Protein AF-A0A1G0FIJ1-F1 (afdb_monomer)

Structure (mmCIF, N/CA/C/O backbone):
data_AF-A0A1G0FIJ1-F1
#
_entry.id   AF-A0A1G0FIJ1-F1
#
loop_
_atom_site.group_PDB
_atom_site.id
_atom_site.type_symbol
_atom_site.label_atom_id
_atom_site.label_alt_id
_atom_site.label_comp_id
_atom_site.label_asym_id
_atom_site.label_entity_id
_atom_site.label_seq_id
_atom_site.pdbx_PDB_ins_code
_atom_site.Cartn_x
_atom_site.Cartn_y
_atom_site.Cartn_z
_atom_site.occupancy
_atom_site.B_iso_or_equiv
_atom_site.auth_seq_id
_atom_site.auth_comp_id
_atom_site.auth_asym_id
_atom_site.auth_atom_id
_atom_site.pdbx_PDB_model_num
ATOM 1 N N . MET A 1 1 ? 0.849 11.455 -8.438 1.00 86.75 1 MET A N 1
ATOM 2 C CA . MET A 1 1 ? 1.636 10.215 -8.280 1.00 86.75 1 MET A CA 1
ATOM 3 C C . MET A 1 1 ? 0.910 9.299 -7.305 1.00 86.75 1 MET A C 1
ATOM 5 O O . MET A 1 1 ? 0.540 9.773 -6.236 1.00 86.75 1 MET A O 1
ATOM 9 N N . ARG A 1 2 ? 0.665 8.035 -7.663 1.00 94.25 2 ARG A N 1
ATOM 10 C CA . ARG A 1 2 ? 0.075 7.022 -6.769 1.00 94.25 2 ARG A CA 1
ATOM 11 C C . ARG A 1 2 ? 1.056 5.870 -6.640 1.00 94.25 2 ARG A C 1
ATOM 13 O O . ARG A 1 2 ? 1.521 5.383 -7.661 1.00 94.25 2 ARG A O 1
ATOM 20 N N . VAL A 1 3 ? 1.364 5.448 -5.420 1.00 95.38 3 VAL A N 1
ATOM 21 C CA . VAL A 1 3 ? 2.258 4.309 -5.180 1.00 95.38 3 VAL A CA 1
ATOM 22 C C . VAL A 1 3 ? 1.514 3.184 -4.483 1.00 95.38 3 VAL A C 1
ATOM 24 O O . VAL A 1 3 ? 0.576 3.435 -3.724 1.00 95.38 3 VAL A O 1
ATOM 27 N N . GLY A 1 4 ? 1.924 1.950 -4.739 1.00 95.88 4 GLY A N 1
ATOM 28 C CA . GLY A 1 4 ? 1.308 0.780 -4.130 1.00 95.88 4 GLY A CA 1
ATOM 29 C C . GLY A 1 4 ? 2.208 -0.441 -4.181 1.00 95.88 4 GLY A C 1
ATOM 30 O O . GLY A 1 4 ? 3.203 -0.460 -4.899 1.00 95.88 4 GLY A O 1
ATOM 31 N N . THR A 1 5 ? 1.834 -1.465 -3.428 1.00 97.69 5 THR A N 1
ATOM 32 C CA . THR A 1 5 ? 2.507 -2.767 -3.422 1.00 97.69 5 THR A CA 1
ATOM 33 C C . THR A 1 5 ? 1.669 -3.745 -4.233 1.00 97.69 5 THR A C 1
ATOM 35 O O . THR A 1 5 ? 0.438 -3.680 -4.211 1.00 97.69 5 THR A O 1
ATOM 38 N N . PHE A 1 6 ? 2.319 -4.637 -4.968 1.00 97.56 6 PHE A N 1
ATOM 39 C CA . PHE A 1 6 ? 1.650 -5.619 -5.812 1.00 97.56 6 PHE A CA 1
ATOM 40 C C . PHE A 1 6 ? 2.369 -6.970 -5.771 1.00 97.56 6 PHE A C 1
ATOM 42 O O . PHE A 1 6 ? 3.522 -7.070 -5.353 1.00 97.56 6 PHE A O 1
ATOM 49 N N . LEU A 1 7 ? 1.668 -8.002 -6.229 1.00 97.56 7 LEU A N 1
ATOM 50 C CA . LEU A 1 7 ? 2.219 -9.305 -6.581 1.00 97.56 7 LEU A CA 1
ATOM 51 C C . LEU A 1 7 ? 2.106 -9.508 -8.087 1.00 97.56 7 LEU A C 1
ATOM 53 O O . LEU A 1 7 ? 1.048 -9.246 -8.660 1.00 97.56 7 LEU A O 1
ATOM 57 N N . HIS A 1 8 ? 3.175 -9.997 -8.704 1.00 96.75 8 HIS A N 1
ATOM 58 C CA . HIS A 1 8 ? 3.187 -10.485 -10.080 1.00 96.75 8 HIS A CA 1
ATOM 59 C C . HIS A 1 8 ? 3.730 -11.917 -10.063 1.00 96.75 8 HIS A C 1
ATOM 61 O O . HIS A 1 8 ? 4.900 -12.137 -9.736 1.00 96.75 8 HIS A O 1
ATOM 67 N N . GLY A 1 9 ? 2.854 -12.894 -10.318 1.00 94.88 9 GLY A N 1
ATOM 68 C CA . GLY A 1 9 ? 3.096 -14.275 -9.892 1.00 94.88 9 GLY A CA 1
ATOM 69 C C . GLY A 1 9 ? 3.288 -14.336 -8.371 1.00 94.88 9 GLY A C 1
ATOM 70 O O . GLY A 1 9 ? 2.513 -13.737 -7.625 1.00 94.88 9 GLY A O 1
ATOM 71 N N . ASP A 1 10 ? 4.364 -14.982 -7.922 1.00 94.31 10 ASP A N 1
ATOM 72 C CA . ASP A 1 10 ? 4.714 -15.094 -6.497 1.00 94.31 10 ASP A CA 1
ATOM 73 C C . ASP A 1 10 ? 5.650 -13.979 -6.001 1.00 94.31 10 ASP A C 1
ATOM 75 O O . ASP A 1 10 ? 5.973 -13.905 -4.814 1.00 94.31 10 ASP A O 1
ATOM 79 N N . ARG A 1 11 ? 6.103 -13.086 -6.893 1.00 95.25 11 ARG A N 1
ATOM 80 C CA . ARG A 1 11 ? 7.024 -12.008 -6.525 1.00 95.25 11 ARG A CA 1
ATOM 81 C C . ARG A 1 11 ? 6.253 -10.783 -6.055 1.00 95.25 11 ARG A C 1
ATOM 83 O O . ARG A 1 11 ? 5.517 -10.168 -6.828 1.00 95.25 11 ARG A O 1
ATOM 90 N N . GLN A 1 12 ? 6.487 -10.388 -4.806 1.00 96.12 12 GLN A N 1
ATOM 91 C CA . GLN A 1 12 ? 6.046 -9.096 -4.290 1.00 96.12 12 GLN A CA 1
ATOM 92 C C . GLN A 1 12 ? 7.006 -7.993 -4.732 1.00 96.12 12 GLN A C 1
ATOM 94 O O . GLN A 1 12 ? 8.222 -8.165 -4.676 1.00 96.12 12 GLN A O 1
ATOM 99 N N . SER A 1 13 ? 6.458 -6.849 -5.126 1.00 97.06 13 SER A N 1
ATOM 100 C CA . SER A 1 13 ? 7.223 -5.616 -5.292 1.00 97.06 13 SER A CA 1
ATOM 101 C C . SER A 1 13 ? 6.337 -4.389 -5.076 1.00 97.06 13 SER A C 1
ATOM 103 O O . SER A 1 13 ? 5.209 -4.495 -4.588 1.00 97.06 13 SER A O 1
ATOM 105 N N . TRP A 1 14 ? 6.843 -3.206 -5.407 1.00 97.25 14 TRP A N 1
ATOM 106 C CA . TRP A 1 14 ? 6.155 -1.937 -5.221 1.00 97.25 14 TRP A CA 1
ATOM 107 C C . TRP A 1 14 ? 6.262 -1.058 -6.462 1.00 97.25 14 TRP A C 1
ATOM 109 O O . TRP A 1 14 ? 7.104 -1.257 -7.332 1.00 97.25 14 TRP A O 1
ATOM 119 N N . SER A 1 15 ? 5.331 -0.123 -6.591 1.00 97.25 15 SER A N 1
ATOM 120 C CA . SER A 1 15 ? 4.983 0.430 -7.892 1.00 97.25 15 SER A CA 1
ATOM 121 C C . SER A 1 15 ? 4.556 1.880 -7.860 1.00 97.25 15 SER A C 1
ATOM 123 O O . SER A 1 15 ? 4.105 2.397 -6.837 1.00 97.25 15 SER A O 1
ATOM 125 N N . LEU A 1 16 ? 4.640 2.484 -9.040 1.00 96.81 16 LEU A N 1
ATOM 126 C CA . LEU A 1 16 ? 3.866 3.639 -9.458 1.00 96.81 16 LEU A CA 1
ATOM 127 C C . LEU A 1 16 ? 2.638 3.140 -10.240 1.00 96.81 16 LEU A C 1
ATOM 129 O O . LEU A 1 16 ? 2.769 2.300 -11.127 1.00 96.81 16 LEU A O 1
ATOM 133 N N . ILE A 1 17 ? 1.452 3.655 -9.911 1.00 94.69 17 ILE A N 1
ATOM 134 C CA . ILE A 1 17 ? 0.174 3.267 -10.526 1.00 94.69 17 ILE A CA 1
ATOM 135 C C . ILE A 1 17 ? -0.381 4.451 -11.323 1.00 94.69 17 ILE A C 1
ATOM 137 O O . ILE A 1 17 ? -0.737 5.481 -10.740 1.00 94.69 17 ILE A O 1
ATOM 141 N N . GLU A 1 18 ? -0.488 4.298 -12.642 1.00 89.00 18 GLU A N 1
ATOM 142 C CA . GLU A 1 18 ? -0.908 5.347 -13.586 1.00 89.00 18 GLU A CA 1
ATOM 143 C C . GLU A 1 18 ? -1.741 4.728 -14.716 1.00 89.00 18 GLU A C 1
ATOM 145 O O . GLU A 1 18 ? -1.349 3.706 -15.261 1.00 89.00 18 GLU A O 1
ATOM 150 N N . ASP A 1 19 ? -2.897 5.310 -15.054 1.00 84.38 19 ASP A N 1
ATOM 151 C CA . ASP A 1 19 ? -3.697 4.966 -16.248 1.00 84.38 19 ASP A CA 1
ATOM 152 C C . ASP A 1 19 ? -3.934 3.461 -16.501 1.00 84.38 19 ASP A C 1
ATOM 154 O O . ASP A 1 19 ? -3.848 2.970 -17.625 1.00 84.38 19 ASP A O 1
ATOM 158 N N . GLY A 1 20 ? -4.221 2.695 -15.442 1.00 83.62 20 GLY A N 1
ATOM 159 C CA . GLY A 1 20 ? -4.439 1.244 -15.552 1.00 83.62 20 GLY A CA 1
ATOM 160 C C . GLY A 1 20 ? -3.161 0.435 -15.810 1.00 83.62 20 GLY A C 1
ATOM 161 O O . GLY A 1 20 ? -3.232 -0.728 -16.205 1.00 83.62 20 GLY A O 1
ATOM 162 N N . ARG A 1 21 ? -1.995 1.032 -15.568 1.00 93.50 21 ARG A N 1
ATOM 163 C CA . ARG A 1 21 ? -0.667 0.425 -15.658 1.00 93.50 21 ARG A CA 1
ATOM 164 C C . ARG A 1 21 ? 0.014 0.431 -14.295 1.00 93.50 21 ARG A C 1
ATOM 166 O O . ARG A 1 21 ? -0.261 1.279 -13.440 1.00 93.50 21 ARG A O 1
ATOM 173 N N . VAL A 1 22 ? 0.914 -0.528 -14.107 1.00 97.31 22 VAL A N 1
ATOM 174 C CA . VAL A 1 22 ? 1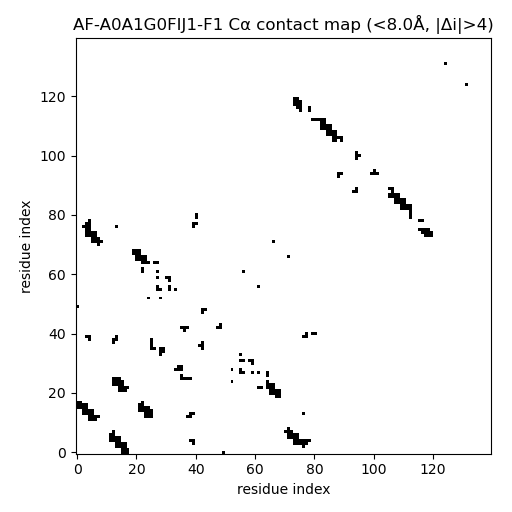.717 -0.676 -12.893 1.00 97.31 22 VAL A CA 1
ATOM 175 C C . VAL A 1 22 ? 3.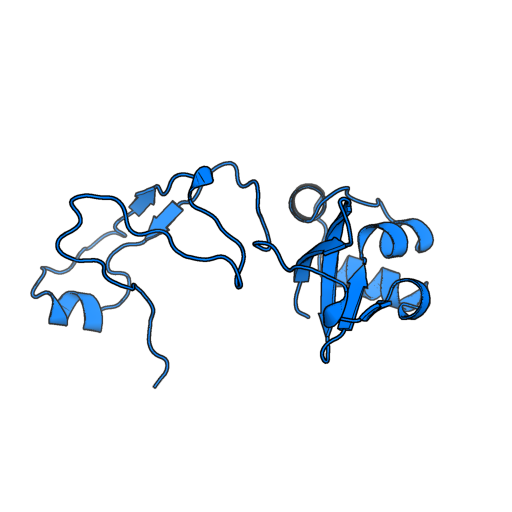182 -0.680 -13.295 1.00 97.31 22 VAL A C 1
ATOM 177 O O . VAL A 1 22 ? 3.638 -1.604 -13.955 1.00 97.31 22 VAL A O 1
ATOM 180 N N . VAL A 1 23 ? 3.918 0.363 -12.924 1.00 97.62 23 VAL A N 1
ATOM 181 C CA . VAL A 1 23 ? 5.360 0.452 -13.172 1.00 97.62 23 VAL A CA 1
ATOM 182 C C . VAL A 1 23 ? 6.081 -0.087 -11.949 1.00 97.62 23 VAL A C 1
ATOM 184 O O . VAL A 1 23 ? 5.936 0.478 -10.863 1.00 97.62 23 VAL A O 1
ATOM 187 N N . ASP A 1 24 ? 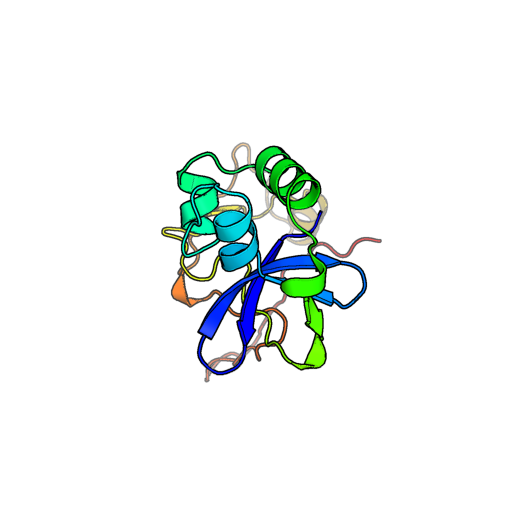6.846 -1.163 -12.112 1.00 97.25 24 ASP A N 1
ATOM 188 C CA . ASP A 1 24 ? 7.638 -1.742 -11.030 1.00 97.25 24 ASP A CA 1
ATOM 189 C C . ASP A 1 24 ? 8.818 -0.822 -10.682 1.00 97.25 24 ASP A C 1
ATOM 191 O O . ASP A 1 24 ? 9.743 -0.628 -11.477 1.00 97.25 24 ASP A O 1
ATOM 195 N N . LEU A 1 25 ? 8.776 -0.230 -9.487 1.00 97.06 25 LEU A N 1
ATOM 196 C CA . LEU A 1 25 ? 9.756 0.764 -9.059 1.00 97.06 25 LEU A CA 1
ATOM 197 C C . LEU A 1 25 ? 11.063 0.136 -8.585 1.00 97.06 25 LEU A C 1
ATOM 199 O O . LEU A 1 25 ? 12.099 0.792 -8.665 1.00 97.06 25 LEU A O 1
ATOM 203 N N . GLN A 1 26 ? 11.056 -1.117 -8.137 1.00 96.06 26 GLN A N 1
ATOM 204 C CA . GLN A 1 26 ? 12.267 -1.767 -7.643 1.00 96.06 26 GLN A CA 1
ATOM 205 C C . GLN A 1 26 ? 13.349 -1.916 -8.740 1.00 96.06 26 GLN A C 1
ATOM 207 O O . GLN A 1 26 ? 14.446 -1.369 -8.569 1.00 96.06 26 GLN A O 1
ATOM 212 N N . PRO A 1 27 ? 13.093 -2.578 -9.889 1.00 96.25 27 PRO A N 1
ATOM 213 C CA . PRO A 1 27 ? 14.071 -2.677 -10.968 1.00 96.25 27 PRO A CA 1
ATOM 214 C C . PRO A 1 27 ? 14.291 -1.334 -11.679 1.00 96.25 27 PRO A C 1
ATOM 216 O O . PRO A 1 27 ? 15.401 -1.075 -12.142 1.00 96.25 27 PRO A O 1
ATOM 219 N N . LEU A 1 28 ? 13.288 -0.449 -11.716 1.00 96.81 28 LEU A N 1
ATOM 220 C CA . LEU A 1 28 ? 13.427 0.881 -12.312 1.00 96.81 28 LEU A CA 1
ATOM 221 C C . LEU A 1 28 ? 14.442 1.743 -11.551 1.00 96.81 28 LEU A C 1
ATOM 223 O O . LEU A 1 28 ? 15.325 2.342 -12.166 1.00 96.81 28 LEU A O 1
ATOM 227 N N . LEU A 1 29 ? 14.349 1.790 -10.218 1.00 96.19 29 LEU A N 1
ATOM 228 C CA . LEU A 1 29 ? 15.304 2.522 -9.379 1.00 96.19 29 LEU A CA 1
ATOM 229 C C . LEU A 1 29 ? 16.710 1.931 -9.500 1.00 96.19 29 LEU A C 1
ATOM 231 O O . LEU A 1 29 ? 17.675 2.684 -9.633 1.00 96.19 29 LEU A O 1
ATOM 235 N N . SER A 1 30 ? 16.817 0.599 -9.537 1.00 95.31 30 SER A N 1
ATOM 236 C CA . SER A 1 30 ? 18.091 -0.092 -9.761 1.00 95.31 30 SER A CA 1
ATOM 237 C C . SER A 1 30 ? 18.730 0.320 -11.093 1.00 95.31 30 SER A C 1
ATOM 239 O O . SER A 1 30 ? 19.883 0.749 -11.122 1.00 95.31 30 SER A O 1
ATOM 241 N N . ALA A 1 31 ? 17.961 0.293 -12.186 1.00 96.69 31 ALA A N 1
ATOM 242 C CA . ALA A 1 31 ? 18.426 0.698 -13.511 1.00 96.69 31 ALA A CA 1
ATOM 243 C C . ALA A 1 31 ? 18.806 2.189 -13.588 1.00 96.69 31 ALA A C 1
ATOM 245 O O . ALA A 1 31 ? 19.656 2.568 -14.391 1.00 96.69 31 ALA A O 1
ATOM 246 N N . ALA A 1 32 ? 18.208 3.037 -12.745 1.00 96.00 32 ALA A N 1
ATOM 247 C CA . ALA A 1 32 ? 18.519 4.465 -12.657 1.00 96.00 32 ALA A CA 1
ATOM 248 C C . ALA A 1 32 ? 19.772 4.780 -11.815 1.00 96.00 32 ALA A C 1
ATOM 250 O O . ALA A 1 32 ? 20.115 5.959 -11.637 1.00 96.00 32 ALA A O 1
ATOM 251 N N . GLY A 1 33 ? 20.438 3.747 -11.279 1.00 93.56 33 GLY A N 1
ATOM 252 C CA . GLY A 1 33 ? 21.586 3.873 -10.382 1.00 93.56 33 GLY A CA 1
ATOM 253 C C . GLY A 1 33 ? 21.214 4.393 -8.993 1.00 93.56 33 GLY A C 1
ATOM 254 O O . GLY A 1 33 ? 22.045 5.005 -8.326 1.00 93.56 33 GLY A O 1
ATOM 255 N N . MET A 1 34 ? 19.959 4.214 -8.574 1.00 89.19 34 MET A N 1
ATOM 256 C CA . MET A 1 34 ? 19.480 4.593 -7.247 1.00 89.19 34 MET A CA 1
ATOM 257 C C . MET A 1 34 ? 19.429 3.380 -6.317 1.00 89.19 34 MET A C 1
ATOM 259 O O . MET A 1 34 ? 19.293 2.251 -6.795 1.00 89.19 34 MET A O 1
ATOM 263 N N . PRO A 1 35 ? 19.485 3.587 -4.988 1.00 84.62 35 PRO A N 1
ATOM 264 C CA . PRO A 1 35 ? 19.213 2.524 -4.031 1.00 84.62 35 PRO A CA 1
ATOM 265 C C . PRO A 1 35 ? 17.842 1.895 -4.303 1.00 84.62 35 PRO A C 1
ATOM 267 O O . PRO A 1 35 ? 16.796 2.525 -4.134 1.00 84.62 35 PRO A O 1
ATOM 270 N N . ALA A 1 36 ? 17.857 0.646 -4.760 1.00 80.81 36 ALA A N 1
ATOM 271 C CA . ALA A 1 36 ? 16.655 -0.122 -5.032 1.00 80.81 36 ALA A CA 1
ATOM 272 C C . ALA A 1 36 ? 16.161 -0.738 -3.725 1.00 80.81 36 ALA A C 1
ATOM 274 O O . ALA A 1 36 ? 16.537 -1.853 -3.366 1.00 80.81 36 ALA A O 1
ATOM 275 N N . ALA A 1 37 ? 15.351 0.016 -2.984 1.00 88.12 37 ALA A N 1
ATOM 276 C CA . ALA A 1 37 ? 14.697 -0.518 -1.801 1.00 88.12 37 ALA A CA 1
ATOM 277 C C . ALA A 1 37 ? 13.830 -1.733 -2.167 1.00 88.12 37 ALA A C 1
ATOM 279 O O . ALA A 1 37 ? 13.083 -1.702 -3.151 1.00 88.12 37 ALA A O 1
ATOM 280 N N . GLU A 1 38 ? 13.930 -2.789 -1.357 1.00 90.81 38 GLU A N 1
ATOM 281 C CA . GLU A 1 38 ? 13.212 -4.051 -1.569 1.00 90.81 38 GLU A CA 1
ATOM 282 C C . GLU A 1 38 ? 11.690 -3.870 -1.536 1.00 90.81 38 GLU A C 1
ATOM 284 O O . GLU A 1 38 ? 10.968 -4.523 -2.288 1.00 90.81 38 GLU A O 1
ATOM 289 N N . ASP A 1 39 ? 11.201 -2.951 -0.701 1.00 94.69 39 ASP A N 1
ATOM 290 C CA . ASP A 1 39 ? 9.790 -2.611 -0.574 1.00 94.69 39 ASP A CA 1
ATOM 291 C C . ASP A 1 39 ? 9.569 -1.103 -0.340 1.00 94.69 39 ASP A C 1
ATOM 293 O O . ASP A 1 39 ? 10.499 -0.320 -0.100 1.00 94.69 39 ASP A O 1
ATOM 297 N N . LEU A 1 40 ? 8.301 -0.678 -0.402 1.00 95.44 40 LEU A N 1
ATOM 298 C CA . LEU A 1 40 ? 7.918 0.719 -0.180 1.00 95.44 40 LEU A CA 1
ATOM 299 C C . LEU A 1 40 ? 8.309 1.208 1.225 1.00 95.44 40 LEU A C 1
ATOM 301 O O . LEU A 1 40 ? 8.677 2.369 1.402 1.00 95.44 40 LEU A O 1
ATOM 305 N N . ARG A 1 41 ? 8.243 0.338 2.239 1.00 95.25 41 ARG A N 1
ATOM 306 C CA . ARG A 1 41 ? 8.615 0.696 3.612 1.00 95.25 41 ARG A CA 1
ATOM 307 C C . ARG A 1 41 ? 10.105 1.021 3.706 1.00 95.25 41 ARG A C 1
ATOM 309 O O . ARG A 1 41 ? 10.464 2.031 4.315 1.00 95.25 41 ARG A O 1
ATOM 316 N N . GLY A 1 42 ? 10.957 0.188 3.119 1.00 95.00 42 GLY A N 1
ATOM 317 C CA . GLY A 1 42 ? 12.396 0.386 3.026 1.00 95.00 42 GLY A CA 1
ATOM 318 C C . GLY A 1 42 ? 12.721 1.686 2.305 1.00 95.00 42 GLY A C 1
ATOM 319 O O . GLY A 1 42 ? 13.480 2.493 2.838 1.00 95.00 42 GLY A O 1
ATOM 320 N N . PHE A 1 43 ? 12.056 1.950 1.175 1.00 95.25 43 PHE A N 1
ATOM 321 C CA . PHE A 1 43 ? 12.226 3.194 0.424 1.00 95.25 43 PHE A CA 1
ATOM 322 C C . PHE A 1 43 ? 11.948 4.423 1.294 1.00 95.25 43 PHE A C 1
ATOM 324 O O . PHE A 1 43 ? 12.790 5.310 1.407 1.00 95.25 43 PHE A O 1
ATOM 331 N N . LEU A 1 44 ? 10.794 4.453 1.967 1.00 94.19 44 LEU A N 1
ATOM 332 C CA . LEU A 1 44 ? 10.410 5.568 2.837 1.00 94.19 44 LEU A CA 1
ATOM 333 C C . LEU A 1 44 ? 11.355 5.719 4.040 1.00 94.19 44 LEU A C 1
ATOM 335 O O . LEU A 1 44 ? 11.720 6.835 4.401 1.00 94.19 44 LEU A O 1
ATOM 339 N N . THR A 1 45 ? 11.784 4.607 4.643 1.00 94.38 45 THR A N 1
ATOM 340 C CA . THR A 1 45 ? 12.684 4.615 5.812 1.00 94.38 45 THR A CA 1
ATOM 341 C C . THR A 1 45 ? 14.073 5.152 5.457 1.00 94.38 45 THR A C 1
ATOM 343 O O . THR A 1 45 ? 14.721 5.781 6.288 1.00 94.38 45 THR A O 1
ATOM 346 N N . GLN A 1 46 ? 14.515 4.954 4.215 1.00 94.19 46 GLN A N 1
ATOM 347 C CA . GLN A 1 46 ? 15.779 5.474 3.688 1.00 94.19 46 GLN A CA 1
ATOM 348 C C . GLN A 1 46 ? 15.686 6.940 3.219 1.00 94.19 46 GLN A C 1
ATOM 350 O O . GLN A 1 46 ? 16.644 7.463 2.657 1.00 94.19 46 GLN A O 1
ATOM 355 N N . GLY A 1 47 ? 14.552 7.619 3.431 1.00 93.88 47 GLY A N 1
ATOM 356 C CA . GLY A 1 47 ? 14.344 9.000 2.977 1.00 93.88 47 GLY A CA 1
ATOM 357 C C . GLY A 1 47 ? 13.928 9.115 1.507 1.00 93.88 47 GLY A C 1
ATOM 358 O O . GLY A 1 47 ? 13.974 10.204 0.927 1.00 93.88 47 GLY A O 1
ATOM 359 N N . GLY A 1 48 ? 13.508 8.005 0.897 1.00 93.81 48 GLY A N 1
ATOM 360 C CA . GLY A 1 48 ? 12.925 7.978 -0.434 1.00 93.81 48 GLY A CA 1
ATOM 361 C C . GLY A 1 48 ? 11.730 8.925 -0.544 1.00 93.81 48 GLY A C 1
ATOM 362 O O . GLY A 1 48 ? 10.938 9.098 0.383 1.00 93.81 48 GLY A O 1
ATOM 363 N N . SER A 1 49 ? 11.602 9.574 -1.699 1.00 94.19 49 SER A N 1
ATOM 364 C CA . SER A 1 49 ? 10.590 10.603 -1.931 1.00 94.19 49 SER A CA 1
ATOM 365 C C . SER A 1 49 ? 10.089 10.574 -3.371 1.00 94.19 49 SER A C 1
ATOM 367 O O . SER A 1 49 ? 10.687 9.947 -4.247 1.00 94.19 49 SER A O 1
ATOM 369 N N . ALA A 1 50 ? 9.010 11.310 -3.639 1.00 94.50 50 ALA A N 1
ATOM 370 C CA . ALA A 1 50 ? 8.514 11.503 -4.999 1.00 94.50 50 ALA A CA 1
ATOM 371 C C . ALA A 1 50 ? 9.572 12.107 -5.940 1.00 94.50 50 ALA A C 1
ATOM 373 O O . ALA A 1 50 ? 9.584 11.781 -7.122 1.00 94.50 50 ALA A O 1
ATOM 374 N N . GLY A 1 51 ? 10.478 12.944 -5.414 1.00 95.81 51 GLY A N 1
ATOM 375 C CA . GLY A 1 51 ? 11.587 13.515 -6.182 1.00 95.81 51 GLY A CA 1
ATOM 376 C C . GLY A 1 51 ? 12.542 12.442 -6.701 1.00 95.81 51 GLY A C 1
ATOM 377 O O . GLY A 1 51 ? 12.846 12.432 -7.887 1.00 95.81 51 GLY A O 1
ATOM 378 N N . HIS A 1 52 ? 12.910 11.477 -5.853 1.00 95.19 52 HIS A N 1
ATOM 379 C CA . HIS A 1 52 ? 13.753 10.347 -6.255 1.00 95.19 52 HIS A CA 1
ATOM 380 C C . HIS A 1 52 ? 13.092 9.496 -7.351 1.00 95.19 52 HIS A C 1
ATOM 382 O O . HIS A 1 52 ? 13.737 9.136 -8.332 1.00 95.19 52 HIS A O 1
ATOM 388 N N . ILE A 1 53 ? 11.787 9.225 -7.231 1.00 95.62 53 ILE A N 1
ATOM 389 C CA . ILE A 1 53 ? 11.036 8.499 -8.269 1.00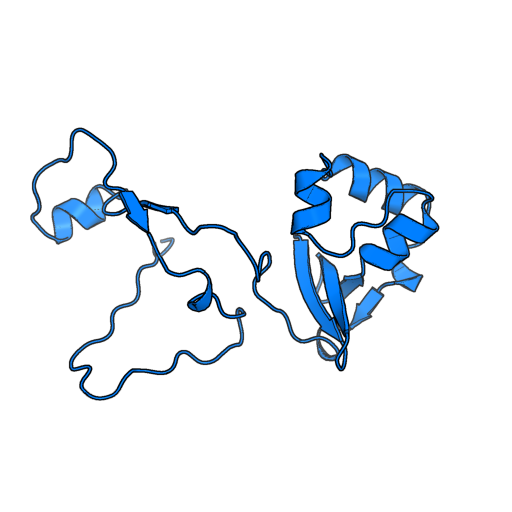 95.62 53 ILE A CA 1
ATOM 390 C C . ILE A 1 53 ? 11.030 9.301 -9.579 1.00 95.62 53 ILE A C 1
ATOM 392 O O . ILE A 1 53 ? 11.322 8.755 -10.640 1.00 95.62 53 ILE A O 1
ATOM 396 N N . ALA A 1 54 ? 10.752 10.606 -9.518 1.00 96.12 54 ALA A N 1
ATOM 397 C CA . ALA A 1 54 ? 10.758 11.477 -10.692 1.00 96.12 54 ALA A CA 1
ATOM 398 C C . ALA A 1 54 ? 12.142 11.552 -11.363 1.00 96.12 54 ALA A C 1
ATOM 400 O O . ALA A 1 54 ? 12.236 11.519 -12.588 1.00 96.12 54 ALA A O 1
ATOM 401 N N . ASP A 1 55 ? 13.219 11.611 -10.578 1.00 96.56 55 ASP A N 1
ATOM 402 C CA . ASP A 1 55 ? 14.596 11.566 -11.071 1.00 96.56 55 ASP A CA 1
ATOM 403 C C . ASP A 1 55 ? 14.905 10.256 -11.799 1.00 96.56 55 ASP A C 1
ATOM 405 O O . ASP A 1 55 ? 15.524 10.276 -12.863 1.00 96.56 55 ASP A O 1
ATOM 409 N N . ALA A 1 56 ? 14.444 9.121 -11.272 1.00 96.31 56 ALA A N 1
ATOM 410 C CA . ALA A 1 56 ? 14.648 7.822 -11.900 1.00 96.31 56 ALA A CA 1
ATOM 411 C C . ALA A 1 56 ? 13.906 7.718 -13.239 1.00 96.31 56 ALA A C 1
ATOM 413 O O . ALA A 1 56 ? 14.491 7.310 -14.243 1.00 96.31 56 ALA A O 1
ATOM 414 N N . LEU A 1 57 ? 12.658 8.194 -13.279 1.00 95.75 57 LEU A N 1
ATOM 415 C CA . LEU A 1 57 ? 11.834 8.251 -14.491 1.00 95.75 57 LEU A CA 1
ATOM 416 C C . LEU A 1 57 ? 12.408 9.173 -15.578 1.00 95.75 57 LEU A C 1
ATOM 418 O O . LEU A 1 57 ? 12.060 9.021 -16.745 1.00 95.75 57 LEU A O 1
ATOM 422 N N . ARG A 1 58 ? 13.273 10.134 -15.220 1.00 97.19 58 ARG A N 1
ATOM 423 C CA . ARG A 1 58 ? 14.013 10.961 -16.190 1.00 97.19 58 ARG A CA 1
ATOM 424 C C . ARG A 1 58 ? 15.230 10.253 -16.783 1.00 97.19 58 ARG A C 1
ATOM 426 O O . ARG A 1 58 ? 15.669 10.626 -17.865 1.00 97.19 58 ARG A O 1
ATOM 433 N N . ARG A 1 59 ? 15.803 9.280 -16.069 1.00 97.19 59 ARG A N 1
ATOM 434 C CA . ARG A 1 59 ? 17.031 8.569 -16.466 1.00 97.19 59 ARG A CA 1
ATOM 435 C C . ARG A 1 59 ? 16.749 7.292 -17.241 1.00 97.19 59 ARG A C 1
ATOM 437 O O . ARG A 1 59 ? 17.564 6.893 -18.067 1.00 97.19 59 ARG A O 1
ATOM 444 N N . VAL A 1 60 ? 15.630 6.640 -16.943 1.00 97.06 60 VAL A N 1
ATOM 445 C CA . VAL A 1 60 ? 15.303 5.322 -17.477 1.00 97.06 60 VAL A CA 1
ATOM 446 C C . VAL A 1 60 ? 13.899 5.322 -18.052 1.00 97.06 60 VAL A C 1
ATOM 448 O O . VAL A 1 60 ? 12.962 5.843 -17.450 1.00 97.06 60 VAL A O 1
ATOM 451 N N . ASP A 1 61 ? 13.763 4.704 -19.220 1.00 96.56 61 ASP A N 1
ATOM 452 C CA . ASP A 1 61 ? 12.471 4.468 -19.848 1.00 96.56 61 ASP A CA 1
ATOM 453 C C . ASP A 1 61 ? 11.624 3.511 -18.997 1.00 96.56 61 ASP A C 1
ATOM 455 O O . ASP A 1 61 ? 11.971 2.339 -18.811 1.00 96.56 61 ASP A O 1
ATOM 459 N N . ARG A 1 62 ? 10.506 4.033 -18.482 1.00 95.44 62 ARG A N 1
ATOM 460 C CA . ARG A 1 62 ? 9.594 3.303 -17.599 1.00 95.44 62 ARG A CA 1
ATOM 461 C C . ARG A 1 62 ? 8.901 2.140 -18.297 1.00 95.44 62 ARG A C 1
ATOM 463 O O . ARG A 1 62 ? 8.573 1.174 -17.618 1.00 95.44 62 ARG A O 1
ATOM 470 N N . GLU A 1 63 ? 8.706 2.203 -19.618 1.00 96.25 63 GLU A N 1
ATOM 471 C CA . GLU A 1 63 ? 7.941 1.184 -20.352 1.00 96.25 63 GLU A CA 1
ATOM 472 C C . GLU A 1 63 ? 8.591 -0.202 -20.250 1.00 96.25 63 GLU A C 1
ATOM 474 O O . GLU A 1 63 ? 7.900 -1.215 -20.282 1.00 96.25 63 GLU A O 1
ATOM 479 N N . ARG A 1 64 ? 9.906 -0.256 -20.003 1.00 96.44 64 ARG A N 1
ATOM 480 C CA . ARG A 1 64 ? 10.662 -1.494 -19.744 1.00 96.44 64 ARG A CA 1
ATOM 481 C C . ARG A 1 64 ? 10.258 -2.210 -18.452 1.00 96.44 64 ARG A C 1
ATOM 483 O O . ARG A 1 64 ? 10.545 -3.394 -18.305 1.00 96.44 64 ARG A O 1
ATOM 490 N N . PHE A 1 65 ? 9.640 -1.491 -17.518 1.00 96.75 65 PHE A N 1
ATOM 491 C CA . PHE A 1 65 ? 9.221 -1.983 -16.202 1.00 96.75 65 PHE A CA 1
ATOM 492 C C . PHE A 1 65 ? 7.710 -1.854 -15.991 1.00 96.75 65 PHE A C 1
ATOM 494 O O . PHE A 1 65 ? 7.220 -2.024 -14.874 1.00 96.75 65 PHE A O 1
ATOM 501 N N . THR A 1 66 ? 6.968 -1.533 -17.051 1.00 97.44 66 THR A N 1
ATOM 502 C CA . THR A 1 66 ? 5.514 -1.423 -17.021 1.00 97.44 66 THR A CA 1
ATOM 503 C C . THR A 1 66 ? 4.882 -2.803 -17.168 1.00 97.44 66 THR A C 1
ATOM 505 O O . THR A 1 66 ? 5.174 -3.545 -18.101 1.00 97.44 66 THR A O 1
ATOM 508 N N . LEU A 1 67 ? 3.962 -3.115 -16.262 1.00 96.81 67 LEU A N 1
ATOM 509 C CA . LEU A 1 67 ? 3.127 -4.306 -16.274 1.00 96.81 67 LEU A CA 1
ATOM 510 C C . LEU A 1 67 ? 1.660 -3.913 -16.519 1.00 96.81 67 LEU A C 1
ATOM 512 O O . LEU A 1 67 ? 1.196 -2.889 -15.989 1.00 96.81 67 LEU A O 1
ATOM 516 N N . PRO A 1 68 ? 0.894 -4.716 -17.281 1.00 95.56 68 PRO A N 1
ATOM 517 C CA . PRO A 1 68 ? -0.555 -4.576 -17.345 1.00 95.56 68 PRO A CA 1
ATOM 518 C C . PRO A 1 68 ? -1.182 -4.742 -15.955 1.00 95.56 68 PRO A C 1
ATOM 520 O O . PRO A 1 68 ? -0.830 -5.651 -15.206 1.00 95.56 68 PRO A O 1
ATOM 523 N N . ARG A 1 69 ? -2.169 -3.906 -15.600 1.00 94.25 69 ARG A N 1
ATOM 524 C CA . ARG A 1 69 ? -2.873 -4.024 -14.306 1.00 94.25 69 ARG A CA 1
ATOM 525 C C . ARG A 1 69 ? -3.554 -5.382 -14.109 1.00 94.25 69 ARG A C 1
ATOM 527 O O . ARG A 1 69 ? -3.726 -5.793 -12.962 1.00 94.25 69 ARG A O 1
ATOM 534 N N . ALA A 1 70 ? -3.955 -6.040 -15.195 1.00 94.62 70 ALA A N 1
ATOM 535 C CA . ALA A 1 70 ? -4.586 -7.358 -15.167 1.00 94.62 70 ALA A CA 1
ATOM 536 C C . ALA A 1 70 ? -3.625 -8.474 -14.723 1.00 94.62 70 ALA A C 1
ATOM 538 O O . ALA A 1 70 ? -4.076 -9.462 -14.151 1.00 94.62 70 ALA A O 1
ATOM 539 N N . ASP A 1 71 ? -2.318 -8.284 -14.913 1.00 96.12 71 ASP A N 1
ATOM 540 C CA . ASP A 1 71 ? -1.301 -9.303 -14.628 1.00 96.12 71 ASP A CA 1
ATOM 541 C C . ASP A 1 71 ? -0.806 -9.242 -13.176 1.00 96.12 71 ASP A C 1
ATOM 543 O O . ASP A 1 71 ? 0.002 -10.064 -12.741 1.00 96.12 71 ASP A O 1
ATOM 547 N N . VAL A 1 72 ? -1.281 -8.261 -12.404 1.00 96.81 72 VAL A N 1
ATOM 548 C CA . VAL A 1 72 ? -0.838 -8.035 -11.030 1.00 96.81 72 VAL A CA 1
ATOM 549 C C . VAL A 1 72 ? -2.000 -8.033 -10.048 1.00 96.81 72 VAL A C 1
ATOM 551 O O . VAL A 1 72 ? -3.082 -7.502 -10.310 1.00 96.81 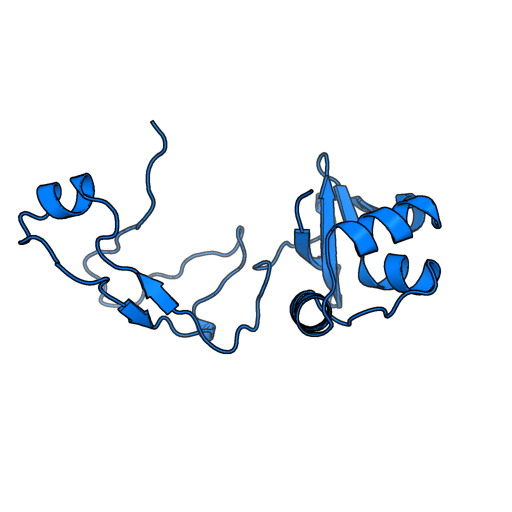72 VAL A O 1
ATOM 554 N N . ARG A 1 73 ? -1.749 -8.562 -8.851 1.00 96.88 73 ARG A N 1
ATOM 555 C CA . ARG A 1 73 ? -2.654 -8.439 -7.706 1.00 96.88 73 ARG A CA 1
ATOM 556 C C . ARG A 1 73 ? -2.178 -7.306 -6.811 1.00 96.88 73 ARG A C 1
ATOM 558 O O . ARG A 1 73 ? -1.081 -7.382 -6.262 1.00 96.88 73 ARG A O 1
ATOM 565 N N . LEU A 1 74 ? -2.998 -6.274 -6.627 1.00 96.81 74 LEU A N 1
ATOM 566 C CA . LEU A 1 74 ? -2.669 -5.203 -5.688 1.00 96.81 74 LEU A CA 1
ATOM 567 C C . LEU A 1 74 ? -2.770 -5.702 -4.245 1.00 96.81 74 LEU A C 1
ATOM 569 O O . LEU A 1 74 ? -3.717 -6.390 -3.863 1.00 96.81 74 LEU A O 1
ATOM 573 N N . LEU A 1 75 ? -1.787 -5.317 -3.442 1.00 97.25 75 LEU A N 1
ATOM 574 C CA . LEU A 1 75 ? -1.775 -5.497 -1.999 1.00 97.25 75 LEU A CA 1
ATOM 575 C C . LEU A 1 75 ? -2.077 -4.163 -1.311 1.00 97.25 75 LEU A C 1
ATOM 577 O O . LEU A 1 75 ? -2.209 -3.116 -1.951 1.00 97.25 75 LEU A O 1
ATOM 581 N N . ALA A 1 76 ? -2.157 -4.184 0.017 1.00 96.94 76 ALA A N 1
ATOM 582 C CA . ALA A 1 76 ? -2.087 -2.946 0.778 1.00 96.94 76 ALA A CA 1
ATOM 583 C C . ALA A 1 76 ? -0.764 -2.223 0.453 1.00 96.94 76 ALA A C 1
ATOM 585 O O . ALA A 1 76 ? 0.271 -2.889 0.383 1.00 96.94 76 ALA A O 1
ATOM 586 N N . PRO A 1 77 ? -0.746 -0.885 0.284 1.00 95.94 77 PRO A N 1
ATOM 587 C CA . PRO A 1 77 ? 0.481 -0.159 -0.048 1.00 95.94 77 PRO A CA 1
ATOM 588 C C . PRO A 1 77 ? 1.628 -0.431 0.930 1.00 95.94 77 PRO A C 1
ATOM 590 O O . PRO A 1 77 ? 2.768 -0.586 0.509 1.00 95.94 77 PRO A O 1
ATOM 593 N N . LEU A 1 78 ? 1.316 -0.556 2.220 1.00 96.38 78 LEU A N 1
ATOM 594 C CA . LEU A 1 78 ? 2.242 -0.987 3.264 1.00 96.38 78 LEU A CA 1
ATOM 595 C C . LEU A 1 78 ? 1.673 -2.253 3.925 1.00 96.38 78 LEU A C 1
ATOM 597 O O . LEU A 1 78 ? 0.860 -2.126 4.842 1.00 96.38 78 LEU A O 1
ATOM 601 N N . PRO A 1 79 ? 2.046 -3.463 3.469 1.00 95.56 79 PRO A N 1
ATOM 602 C CA . PRO A 1 79 ? 1.488 -4.713 3.994 1.00 95.56 79 PRO A CA 1
ATOM 603 C C . PRO A 1 79 ? 2.064 -5.110 5.366 1.00 95.56 79 PRO A C 1
ATOM 605 O O . PRO A 1 79 ? 1.489 -5.938 6.062 1.00 95.56 79 PRO A O 1
ATOM 608 N N . ASN A 1 80 ? 3.198 -4.529 5.766 1.00 93.00 80 ASN A N 1
ATOM 609 C CA . ASN A 1 80 ? 3.995 -4.922 6.932 1.00 93.00 80 ASN A CA 1
ATOM 610 C C . ASN A 1 80 ? 4.347 -3.736 7.871 1.00 93.00 80 ASN A C 1
ATOM 612 O O . ASN A 1 80 ? 5.525 -3.558 8.222 1.00 93.00 80 ASN A O 1
ATOM 616 N N . PRO A 1 81 ? 3.384 -2.888 8.291 1.00 95.69 81 PRO A N 1
ATOM 617 C CA . PRO A 1 81 ? 3.683 -1.806 9.223 1.00 95.69 81 PRO A CA 1
ATOM 618 C C . PRO A 1 81 ? 3.997 -2.357 10.619 1.00 95.69 81 PRO A C 1
ATOM 620 O O . PRO A 1 81 ? 3.440 -3.363 11.050 1.00 95.69 81 PRO A O 1
ATOM 623 N N . SER A 1 82 ? 4.847 -1.656 11.373 1.00 94.75 82 SER A N 1
ATOM 624 C CA . SER A 1 82 ? 5.136 -2.027 12.767 1.00 94.75 82 SER A CA 1
ATOM 625 C C . SER A 1 82 ? 3.970 -1.742 13.717 1.00 94.75 82 SER A C 1
ATOM 627 O O . SER A 1 82 ? 3.834 -2.399 14.745 1.00 94.75 82 SER A O 1
ATOM 629 N N . LYS A 1 83 ? 3.131 -0.752 13.389 1.00 95.75 83 LYS A N 1
ATOM 630 C CA . LYS A 1 83 ? 1.951 -0.350 14.162 1.00 95.75 83 LYS A CA 1
ATOM 631 C C . LYS A 1 83 ? 0.920 0.334 13.270 1.00 95.75 83 LYS A C 1
ATOM 633 O O . LYS A 1 83 ? 1.289 1.024 12.322 1.00 95.75 83 LYS A O 1
ATOM 638 N N . ILE A 1 84 ? -0.355 0.202 13.630 1.00 97.81 84 ILE A N 1
ATOM 639 C CA . ILE A 1 84 ? -1.456 0.982 13.058 1.00 97.81 84 ILE A CA 1
ATOM 640 C C . ILE A 1 84 ? -2.072 1.796 14.191 1.00 97.81 84 ILE A C 1
ATOM 642 O O . ILE A 1 84 ? -2.693 1.233 15.092 1.00 97.81 84 ILE A O 1
ATOM 646 N N . VAL A 1 85 ? -1.881 3.113 14.148 1.00 97.31 85 VAL A N 1
ATOM 647 C CA . VAL A 1 85 ? -2.476 4.049 15.109 1.00 97.31 85 VAL A CA 1
ATOM 648 C C . VAL A 1 85 ? -3.704 4.667 14.458 1.00 97.31 85 VAL A C 1
ATOM 650 O O . VAL A 1 85 ? -3.602 5.306 13.413 1.00 97.31 85 VAL A O 1
ATOM 653 N N . CYS A 1 86 ? -4.866 4.448 15.058 1.00 96.81 86 CYS A N 1
ATOM 654 C CA . CYS A 1 86 ? -6.147 4.929 14.568 1.00 96.81 86 CYS A CA 1
ATOM 655 C C . CYS A 1 86 ? -6.673 6.053 15.454 1.00 96.81 86 CYS A C 1
ATOM 657 O O . CYS A 1 86 ? -6.408 6.083 16.655 1.00 96.81 86 CYS A O 1
ATOM 659 N N . MET A 1 87 ? -7.450 6.949 14.850 1.00 94.25 87 MET A N 1
ATOM 660 C CA . MET A 1 87 ? -8.132 8.031 15.547 1.00 94.25 87 MET A CA 1
ATOM 661 C C . MET A 1 87 ? -9.641 7.804 15.484 1.00 94.25 87 MET A C 1
ATOM 663 O O . MET A 1 87 ? -10.218 7.720 14.399 1.00 94.25 87 MET A O 1
ATOM 667 N N . GLY A 1 88 ? -10.263 7.666 16.650 1.00 91.19 88 GLY A N 1
ATOM 668 C CA . GLY A 1 88 ? -11.711 7.585 16.798 1.00 91.19 88 GLY A CA 1
ATOM 669 C C . GLY A 1 88 ? -12.328 8.978 16.820 1.00 91.19 88 GLY A C 1
ATOM 670 O O . GLY A 1 88 ? -11.690 9.931 17.260 1.00 91.19 88 GLY A O 1
ATOM 671 N N . LEU A 1 89 ? -13.574 9.085 16.350 1.00 89.12 89 LEU A N 1
ATOM 672 C CA . LEU A 1 89 ? -14.415 10.278 16.527 1.00 89.12 89 LEU A CA 1
ATOM 673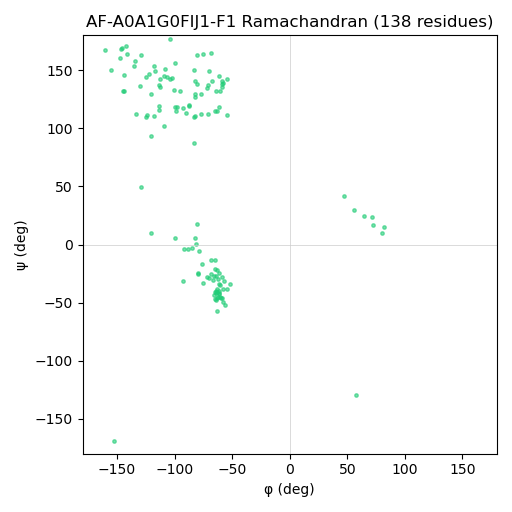 C C . LEU A 1 89 ? -13.794 11.593 16.010 1.00 89.12 89 LEU A C 1
ATOM 675 O O . LEU A 1 89 ? -14.128 12.667 16.492 1.00 89.12 89 LEU A O 1
ATOM 679 N N . ASN A 1 90 ? -12.937 11.526 14.984 1.00 91.12 90 ASN A N 1
ATOM 680 C CA . ASN A 1 90 ? -12.287 12.700 14.378 1.00 91.12 90 ASN A CA 1
ATOM 681 C C . ASN A 1 90 ? -13.180 13.462 13.372 1.00 91.12 90 ASN A C 1
ATOM 683 O O . ASN A 1 90 ? -12.698 14.190 12.508 1.00 91.12 90 ASN A O 1
ATOM 687 N N . PHE A 1 91 ? -14.487 13.228 13.438 1.00 89.38 91 PHE A N 1
ATOM 688 C CA . PHE A 1 91 ? -15.503 13.837 12.591 1.00 89.38 91 PHE A CA 1
ATOM 689 C C . PHE A 1 91 ? -16.637 14.285 13.501 1.00 89.38 91 PHE A C 1
ATOM 691 O O . PHE A 1 91 ? -17.297 13.462 14.136 1.00 89.38 91 PHE A O 1
ATOM 698 N N . GLU A 1 92 ? -16.800 15.600 13.610 1.00 88.06 92 GLU A N 1
ATOM 699 C CA . GLU A 1 92 ? -17.711 16.224 14.568 1.00 88.06 92 GLU A CA 1
ATOM 700 C C . GLU A 1 92 ? -19.173 15.838 14.306 1.00 88.06 92 GLU A C 1
ATOM 702 O O . GLU A 1 92 ? -19.915 15.532 15.234 1.00 88.06 92 GLU A O 1
ATOM 707 N N . ASP A 1 93 ? -19.560 15.748 13.036 1.00 89.56 93 ASP A N 1
ATOM 708 C CA . ASP A 1 93 ? -20.857 15.234 12.599 1.00 89.56 93 ASP A CA 1
ATOM 709 C C . ASP A 1 93 ? -21.074 13.779 13.038 1.00 89.56 93 ASP A C 1
ATOM 711 O O . ASP A 1 93 ? -22.125 13.447 13.584 1.00 89.56 93 ASP A O 1
ATOM 715 N N . TYR A 1 94 ? -20.071 12.913 12.878 1.00 87.38 94 TYR A N 1
ATOM 716 C CA . TYR A 1 94 ? -20.161 11.521 13.326 1.00 87.38 94 TYR A CA 1
ATOM 717 C C . TYR A 1 94 ? -20.272 11.407 14.854 1.00 87.38 94 TYR A C 1
ATOM 719 O O . TYR A 1 94 ? -21.077 10.626 15.359 1.00 87.38 94 TYR A O 1
ATOM 727 N N . ARG A 1 95 ? -19.521 12.224 15.603 1.00 90.06 95 ARG A N 1
ATOM 728 C CA . ARG A 1 95 ? -19.625 12.314 17.069 1.00 90.06 95 ARG A CA 1
ATOM 729 C C . ARG A 1 95 ? -21.032 12.732 17.507 1.00 90.06 95 ARG A C 1
ATOM 731 O O . ARG A 1 95 ? -21.594 12.105 18.405 1.00 90.06 95 ARG A O 1
ATOM 738 N N . GLN A 1 96 ? -21.597 13.758 16.864 1.00 89.25 96 GLN A N 1
ATOM 739 C CA . GLN A 1 96 ? -22.949 14.255 17.133 1.00 89.25 96 GLN A CA 1
ATOM 740 C C . GLN A 1 96 ? -24.026 13.214 16.802 1.00 89.25 96 GLN A C 1
ATOM 742 O O . GLN A 1 96 ? -24.938 13.026 17.603 1.00 89.25 96 GLN A O 1
ATOM 747 N N . ILE A 1 97 ? -23.899 12.492 15.680 1.00 88.94 97 ILE A N 1
ATOM 748 C CA . ILE A 1 97 ? -24.808 11.389 15.304 1.00 88.94 97 ILE A CA 1
ATOM 749 C C . ILE A 1 97 ? -24.842 10.304 16.385 1.00 88.94 97 ILE A C 1
ATOM 751 O O . ILE A 1 97 ? -25.902 9.753 16.674 1.00 88.94 97 ILE A O 1
ATOM 755 N N . LEU A 1 98 ? -23.694 10.005 16.996 1.00 89.19 98 LEU A N 1
ATOM 756 C CA . LEU A 1 98 ? -23.599 9.031 18.083 1.00 89.19 98 LEU A CA 1
ATOM 757 C C . LEU A 1 98 ? -24.062 9.583 19.443 1.00 89.19 98 LEU A C 1
ATOM 759 O O . LEU A 1 98 ? -24.113 8.823 20.407 1.00 89.19 98 LEU A O 1
ATOM 763 N N . GLY A 1 99 ? -24.378 10.880 19.541 1.00 91.56 99 GLY A N 1
ATOM 764 C CA . GLY A 1 99 ? -24.805 11.522 20.787 1.00 91.56 99 GLY A CA 1
ATOM 765 C C . GLY A 1 99 ? -23.731 11.532 21.878 1.00 91.56 99 GLY A C 1
ATOM 766 O O . GLY A 1 99 ? -24.061 11.572 23.060 1.00 91.56 99 GLY A O 1
ATOM 767 N N . LEU A 1 100 ? -22.452 11.452 21.501 1.00 90.12 100 LEU A N 1
ATOM 768 C CA . LEU A 1 100 ? -21.336 11.441 22.450 1.00 90.12 100 LEU A CA 1
ATOM 769 C C . LEU A 1 100 ? -21.000 12.864 22.912 1.00 90.12 100 LEU A C 1
ATOM 771 O O . LEU A 1 100 ? -21.377 13.831 22.257 1.00 90.12 100 LEU A O 1
ATOM 775 N N . GLU A 1 101 ? -20.265 13.014 24.014 1.00 91.81 101 GLU A N 1
ATOM 776 C CA . GLU A 1 101 ? -19.731 14.311 24.457 1.00 91.81 101 GLU A CA 1
ATOM 777 C C . GLU A 1 101 ? -18.525 14.752 23.614 1.00 91.81 101 GLU A C 1
ATOM 779 O O . GLU A 1 101 ? -17.956 13.970 22.846 1.00 91.81 101 GLU A O 1
ATOM 784 N N . TYR A 1 102 ? -18.164 16.035 23.693 1.00 90.75 102 TYR A N 1
ATOM 785 C CA . TYR A 1 102 ? -16.987 16.554 22.998 1.00 90.75 102 TYR A CA 1
ATOM 786 C C . TYR A 1 102 ? -15.707 16.045 23.665 1.00 90.75 102 TYR A C 1
ATOM 788 O O . TYR A 1 102 ? -15.565 16.098 24.886 1.00 90.75 102 TYR A O 1
ATOM 796 N N . LEU A 1 103 ? -14.750 15.590 22.855 1.00 86.75 103 LEU A N 1
ATOM 797 C CA . LEU A 1 103 ? -13.448 15.145 23.337 1.00 86.75 103 LEU A CA 1
ATOM 798 C C . LEU A 1 103 ? -12.425 16.266 23.155 1.00 86.75 103 LEU A C 1
ATOM 800 O O . LEU A 1 103 ? -12.076 16.625 22.035 1.00 86.75 103 LEU A O 1
ATOM 804 N N . ALA A 1 104 ? -11.906 16.794 24.266 1.00 91.62 104 ALA A N 1
ATOM 805 C CA . ALA A 1 104 ? -10.884 17.845 24.250 1.00 91.62 104 ALA A CA 1
ATOM 806 C C . ALA A 1 104 ? -9.519 17.375 23.713 1.00 91.62 104 ALA A C 1
ATOM 808 O O . ALA A 1 104 ? -8.653 18.198 23.421 1.00 91.62 104 ALA A O 1
ATOM 809 N N . VAL A 1 105 ? -9.319 16.061 23.588 1.00 93.06 105 VAL A N 1
ATOM 810 C CA . VAL A 1 105 ? -8.095 15.442 23.073 1.00 93.06 105 VAL A CA 1
ATOM 811 C C . VAL A 1 105 ? -8.434 14.327 22.078 1.00 93.06 105 VAL A C 1
ATOM 813 O O . VAL A 1 105 ? -9.500 13.716 22.194 1.00 93.06 105 VAL A O 1
ATOM 816 N N . PRO A 1 106 ? -7.542 14.014 21.119 1.00 91.44 106 PRO A N 1
ATOM 817 C CA . PRO A 1 106 ? -7.774 12.934 20.168 1.00 91.44 106 PRO A CA 1
ATOM 818 C C . PRO A 1 106 ? -7.925 11.576 20.858 1.00 91.44 106 PRO A C 1
ATOM 820 O O . PRO A 1 106 ? -7.080 11.177 21.662 1.00 91.44 106 PRO A O 1
ATOM 823 N N . GLN A 1 107 ? -8.960 10.824 20.489 1.00 93.25 107 GLN A N 1
ATOM 824 C CA . GLN A 1 107 ? -9.112 9.440 20.927 1.00 93.25 107 GLN A CA 1
ATOM 825 C C . GLN A 1 107 ? -8.281 8.525 20.028 1.00 93.25 107 GLN A C 1
ATOM 827 O O . GLN A 1 107 ? -8.616 8.322 18.861 1.00 93.25 107 GLN A O 1
ATOM 832 N N . LEU A 1 108 ? -7.201 7.965 20.568 1.00 95.94 108 LEU A N 1
ATOM 833 C CA . LEU A 1 108 ? -6.314 7.058 19.841 1.00 95.94 108 LEU A CA 1
ATOM 834 C C . LEU A 1 108 ? -6.538 5.605 20.265 1.00 95.94 108 LEU A C 1
ATOM 836 O O . LEU A 1 108 ? -6.738 5.314 21.441 1.00 95.94 108 LEU A O 1
ATOM 840 N N . PHE A 1 109 ? -6.453 4.687 19.307 1.00 96.31 109 PHE A N 1
ATOM 841 C CA . PHE A 1 109 ? -6.462 3.244 19.550 1.00 96.31 109 PHE A CA 1
ATOM 842 C C . PHE A 1 109 ? -5.586 2.520 18.521 1.00 96.31 109 PHE A C 1
ATOM 844 O O . PHE A 1 109 ? -5.157 3.110 17.528 1.00 96.31 109 PHE A O 1
ATOM 851 N N . LEU A 1 110 ? -5.295 1.240 18.756 1.00 97.88 110 LEU A N 1
ATOM 852 C CA . LEU A 1 110 ? -4.474 0.428 17.858 1.00 97.88 110 LEU A CA 1
ATOM 853 C C . LEU A 1 110 ? -5.327 -0.576 17.086 1.00 97.88 110 LEU A C 1
ATOM 855 O O . LEU A 1 110 ? -6.256 -1.168 17.632 1.00 97.88 110 LEU A O 1
ATOM 859 N N . LYS A 1 111 ? -4.958 -0.815 15.827 1.00 97.25 111 LYS A N 1
ATOM 860 C CA . LYS A 1 111 ? -5.379 -2.007 15.079 1.00 97.25 111 LYS A CA 1
ATOM 861 C C . LYS A 1 111 ? -4.179 -2.930 14.897 1.00 97.25 111 LYS A C 1
ATOM 863 O O . LYS A 1 111 ? -3.050 -2.466 14.733 1.00 97.25 111 LYS A O 1
ATOM 868 N N . ALA A 1 112 ? -4.425 -4.237 14.924 1.00 97.12 112 ALA A N 1
ATOM 869 C CA . ALA A 1 112 ? -3.382 -5.222 14.676 1.00 97.12 112 ALA A CA 1
ATOM 870 C C . ALA A 1 112 ? -2.853 -5.080 13.233 1.00 97.12 112 ALA A C 1
ATOM 872 O O . ALA A 1 112 ? -3.671 -5.041 12.312 1.00 97.12 112 ALA A O 1
ATOM 873 N N . PRO A 1 113 ? -1.523 -5.038 13.006 1.00 97.25 113 PRO A N 1
ATOM 874 C CA . PRO A 1 113 ? -0.945 -5.055 11.659 1.00 97.25 113 PRO A CA 1
ATOM 875 C C . PRO A 1 113 ? -1.449 -6.210 10.786 1.00 97.25 113 PRO A C 1
ATOM 877 O O . PRO A 1 113 ? -1.662 -6.025 9.593 1.00 97.25 113 PRO A O 1
ATOM 880 N N . SER A 1 114 ? -1.729 -7.366 11.396 1.00 95.88 114 SER A N 1
ATOM 881 C CA . SER A 1 114 ? -2.287 -8.550 10.732 1.00 95.88 114 SER A CA 1
ATOM 882 C C . SER A 1 114 ? -3.700 -8.364 10.170 1.00 95.88 114 SER A C 1
ATOM 884 O O . SER A 1 114 ? -4.148 -9.200 9.397 1.00 95.88 114 SER A O 1
ATOM 886 N N . ALA A 1 115 ? -4.408 -7.290 10.534 1.00 95.69 115 ALA A N 1
ATOM 887 C CA . ALA A 1 115 ? -5.740 -6.988 10.013 1.00 95.69 115 ALA A CA 1
ATOM 888 C C . ALA A 1 115 ? -5.716 -6.220 8.677 1.00 95.69 115 ALA A C 1
ATOM 890 O O . ALA A 1 115 ? -6.776 -5.903 8.139 1.00 95.69 115 ALA A O 1
ATOM 891 N N . ILE A 1 116 ? -4.536 -5.857 8.161 1.00 96.75 116 ILE A N 1
ATOM 892 C CA . ILE A 1 116 ? -4.406 -5.203 6.856 1.00 96.75 116 ILE A CA 1
ATOM 893 C C . ILE A 1 116 ? -4.562 -6.239 5.746 1.00 96.75 116 ILE A C 1
ATOM 895 O O . ILE A 1 116 ? -3.853 -7.240 5.712 1.00 96.75 116 ILE A O 1
ATOM 899 N N . ILE A 1 117 ? -5.438 -5.939 4.791 1.00 96.88 117 ILE A N 1
ATOM 900 C CA . ILE A 1 117 ? -5.636 -6.718 3.569 1.00 96.88 117 ILE A CA 1
ATOM 901 C C . ILE A 1 117 ? -5.585 -5.804 2.339 1.00 96.88 117 ILE A C 1
ATOM 903 O O . ILE A 1 117 ? -5.661 -4.577 2.454 1.00 96.88 117 ILE A O 1
ATOM 907 N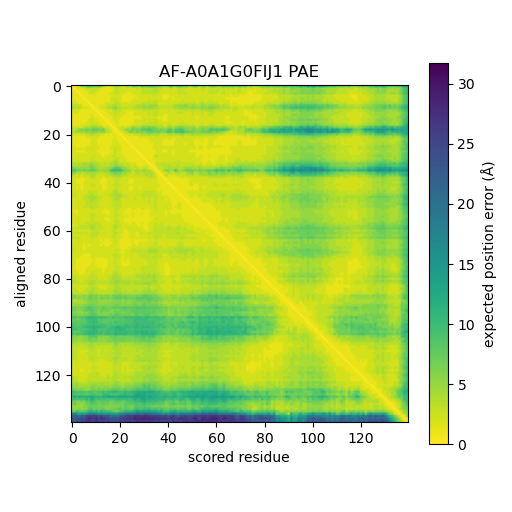 N . GLY A 1 118 ? -5.397 -6.399 1.160 1.00 96.31 118 GLY A N 1
ATOM 908 C CA . GLY A 1 118 ? -5.396 -5.669 -0.110 1.00 96.31 118 GLY A CA 1
ATOM 909 C C . GLY A 1 118 ? -6.776 -5.109 -0.482 1.00 96.31 118 GLY A C 1
ATOM 910 O O . GLY A 1 118 ? -7.782 -5.542 0.074 1.00 96.31 118 GLY A O 1
ATOM 911 N N . PRO A 1 119 ? -6.840 -4.170 -1.442 1.00 95.00 119 PRO A N 1
ATOM 912 C CA . PRO A 1 119 ? -8.094 -3.526 -1.849 1.00 95.00 119 PRO A CA 1
ATOM 913 C C . PRO A 1 119 ? -9.121 -4.500 -2.445 1.00 95.00 119 PRO A C 1
ATOM 915 O O . PRO A 1 119 ? -10.317 -4.278 -2.305 1.00 95.00 119 PRO A O 1
ATOM 918 N N . ASP A 1 120 ? -8.646 -5.576 -3.074 1.00 94.44 120 ASP A N 1
ATOM 919 C CA . ASP A 1 120 ? -9.478 -6.585 -3.739 1.00 94.44 120 ASP A CA 1
ATOM 920 C C . ASP A 1 120 ? -9.672 -7.846 -2.864 1.00 94.44 120 ASP A C 1
ATOM 922 O O . ASP A 1 120 ? -10.211 -8.854 -3.320 1.00 94.44 120 ASP A O 1
ATOM 926 N N . ALA A 1 121 ? -9.184 -7.834 -1.616 1.00 95.06 121 ALA A N 1
ATOM 927 C CA . ALA A 1 121 ? -9.283 -8.974 -0.711 1.00 95.06 121 ALA A CA 1
ATOM 928 C C . ALA A 1 121 ? -10.657 -9.028 -0.026 1.00 95.06 121 ALA A C 1
ATOM 930 O O . ALA A 1 121 ? -11.208 -8.005 0.383 1.00 95.06 121 ALA A O 1
ATOM 931 N N . ALA A 1 122 ? -11.197 -10.237 0.129 1.00 95.19 122 ALA A N 1
ATOM 932 C CA . ALA A 1 122 ? -12.464 -10.445 0.815 1.00 95.19 122 ALA A CA 1
ATOM 933 C C . ALA A 1 122 ? -12.345 -10.132 2.316 1.00 95.19 122 ALA A C 1
ATOM 935 O O . ALA A 1 122 ? -11.353 -10.474 2.961 1.00 95.19 122 ALA A O 1
ATOM 936 N N . ILE A 1 123 ? -13.385 -9.510 2.873 1.00 94.88 123 ILE A N 1
ATOM 937 C CA . ILE A 1 123 ? -13.538 -9.343 4.319 1.00 94.88 123 ILE A CA 1
ATOM 938 C C . ILE A 1 123 ? -14.302 -10.557 4.843 1.00 94.88 123 ILE A C 1
ATOM 940 O O . ILE A 1 123 ? -15.481 -10.733 4.537 1.00 94.88 123 ILE A O 1
ATOM 944 N N . GLU A 1 124 ? -13.637 -11.380 5.645 1.00 93.44 124 GLU A N 1
ATOM 945 C CA . GLU A 1 124 ? -14.275 -12.509 6.317 1.00 93.44 124 GLU A CA 1
ATOM 946 C C . GLU A 1 124 ? -14.981 -12.039 7.592 1.00 93.44 124 GLU A C 1
ATOM 948 O O . GLU A 1 124 ? -14.384 -11.382 8.447 1.00 93.44 124 GLU A O 1
ATOM 953 N N . ILE A 1 125 ? -16.268 -12.371 7.720 1.00 93.69 125 ILE A N 1
ATOM 954 C CA . ILE A 1 125 ? -17.060 -12.044 8.908 1.00 93.69 125 ILE A CA 1
ATOM 955 C C . ILE A 1 125 ? -16.882 -13.166 9.943 1.00 93.69 125 ILE A C 1
ATOM 957 O O . ILE A 1 125 ? -17.229 -14.312 9.646 1.00 93.69 125 ILE A O 1
ATOM 961 N N . PRO A 1 126 ? -16.368 -12.876 11.155 1.00 92.56 126 PRO A N 1
ATOM 962 C CA . PRO A 1 126 ? -16.173 -13.896 12.182 1.00 92.56 126 PRO A CA 1
ATOM 963 C C . PRO A 1 126 ? -17.488 -14.554 12.617 1.00 92.56 126 PRO A C 1
ATOM 965 O O . PRO A 1 126 ? -18.524 -13.891 12.724 1.00 92.56 126 PRO A O 1
ATOM 968 N N . GLN A 1 127 ? -17.442 -15.849 12.938 1.00 94.44 127 GLN A N 1
ATOM 969 C CA . GLN A 1 127 ? -18.593 -16.562 13.501 1.00 94.44 127 GLN A CA 1
ATOM 970 C C . GLN A 1 127 ? -19.053 -15.920 14.820 1.00 94.44 127 GLN A C 1
ATOM 972 O O . GLN A 1 127 ? -18.231 -15.500 15.631 1.00 94.44 127 GLN A O 1
ATOM 977 N N . GLY A 1 128 ? -20.372 -15.846 15.032 1.00 92.50 128 GLY A N 1
ATOM 978 C CA . GLY A 1 128 ? -20.966 -15.184 16.202 1.00 92.50 128 GLY A CA 1
ATOM 979 C C . GLY A 1 128 ? -21.056 -13.656 16.096 1.00 92.50 128 GLY A C 1
ATOM 980 O O . GLY A 1 128 ? -21.366 -12.995 17.083 1.00 92.50 128 GLY A O 1
ATOM 981 N N . THR A 1 129 ? -20.787 -13.080 14.919 1.00 90.38 129 THR A N 1
ATOM 982 C CA . THR A 1 129 ? -20.979 -11.645 14.671 1.00 90.38 129 THR A CA 1
ATOM 983 C C . THR A 1 129 ? -22.441 -11.350 14.338 1.00 90.38 129 THR A C 1
ATOM 985 O O . THR A 1 129 ? -22.899 -11.671 13.244 1.00 90.38 129 THR A O 1
ATOM 988 N N . ASP A 1 130 ? -23.152 -10.670 15.239 1.00 87.94 130 ASP A N 1
ATOM 989 C CA . ASP A 1 130 ? -24.528 -10.213 14.979 1.00 87.94 130 ASP A CA 1
ATOM 990 C C . ASP A 1 130 ? -24.577 -8.994 14.047 1.00 87.94 130 ASP A C 1
ATOM 992 O O . ASP A 1 130 ? -25.525 -8.808 13.283 1.00 87.94 130 ASP A O 1
ATOM 996 N N . ARG A 1 131 ? -23.566 -8.119 14.134 1.00 86.94 131 ARG A N 1
ATOM 997 C CA . ARG A 1 131 ? -23.468 -6.886 13.344 1.00 86.94 131 ARG A CA 1
ATOM 998 C C . ARG A 1 131 ? -22.026 -6.569 12.973 1.00 86.94 131 ARG A C 1
ATOM 1000 O O . ARG A 1 131 ? -21.151 -6.511 13.830 1.00 86.94 131 ARG A O 1
ATOM 1007 N N . SER A 1 132 ? -21.819 -6.266 11.696 1.00 86.38 132 SER A N 1
ATOM 1008 C CA . SER A 1 132 ? -20.595 -5.670 11.162 1.00 86.38 132 SER A CA 1
ATOM 1009 C C . SER A 1 132 ? -20.888 -4.261 10.654 1.00 86.38 132 SER A C 1
ATOM 1011 O O . SER A 1 132 ? -21.897 -4.044 9.984 1.00 86.38 132 SER A O 1
ATOM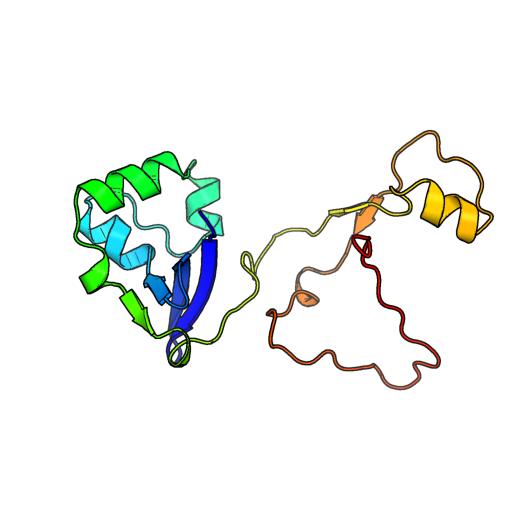 1013 N N . SER A 1 133 ? -20.005 -3.306 10.933 1.00 86.56 133 SER A N 1
ATOM 1014 C CA . SER A 1 133 ? -20.136 -1.918 10.479 1.00 86.56 133 SER A CA 1
ATOM 1015 C C . SER A 1 133 ? -18.928 -1.487 9.654 1.00 86.56 133 SER A C 1
ATOM 1017 O O . SER A 1 133 ? -17.800 -1.880 9.949 1.00 86.56 133 SER A O 1
ATOM 1019 N N . MET A 1 134 ? -19.154 -0.621 8.668 1.00 88.06 134 MET A N 1
ATOM 1020 C CA . MET A 1 134 ? -18.098 0.021 7.888 1.00 88.06 134 MET A CA 1
ATOM 1021 C C . MET A 1 134 ? -17.861 1.446 8.393 1.00 88.06 134 MET A C 1
ATOM 1023 O O . MET A 1 134 ? -18.808 2.214 8.547 1.00 88.06 134 MET A O 1
ATOM 1027 N N . SER A 1 135 ? -16.595 1.810 8.596 1.00 85.31 135 SER A N 1
ATOM 1028 C CA . SER A 1 135 ? -16.194 3.169 8.967 1.00 85.31 135 SER A CA 1
ATOM 1029 C C . SER A 1 135 ? -15.485 3.834 7.794 1.00 85.31 135 SER A C 1
ATOM 1031 O O . SER A 1 135 ? -14.310 3.583 7.538 1.00 85.31 135 SER A O 1
ATOM 1033 N N . SER A 1 136 ? -16.200 4.700 7.085 1.00 84.06 136 SER A N 1
ATOM 1034 C CA . SER A 1 136 ? -15.659 5.553 6.027 1.00 84.06 136 SER A CA 1
ATOM 1035 C C . SER A 1 136 ? -16.373 6.895 6.061 1.00 84.06 136 SER A C 1
ATOM 1037 O O . SER A 1 136 ? -17.579 6.936 6.307 1.00 84.06 136 SER A O 1
ATOM 1039 N N . ARG A 1 137 ? -15.679 7.988 5.744 1.00 68.75 137 ARG A N 1
ATOM 1040 C CA . ARG A 1 137 ? -16.374 9.238 5.439 1.00 68.75 137 ARG A CA 1
ATOM 1041 C C . ARG A 1 137 ? -16.927 9.119 4.021 1.00 68.75 137 ARG A C 1
ATOM 1043 O O . ARG A 1 137 ? -16.146 9.056 3.077 1.00 68.75 137 ARG A O 1
ATOM 1050 N N . SER A 1 138 ? -18.248 9.072 3.863 1.00 50.94 138 SER A N 1
ATOM 1051 C CA . SER A 1 138 ? -18.839 9.275 2.538 1.00 50.94 138 SER A CA 1
ATOM 1052 C C . SER A 1 138 ? -18.497 10.700 2.113 1.00 50.94 138 SER A C 1
ATOM 1054 O O . SER A 1 138 ? -18.931 11.648 2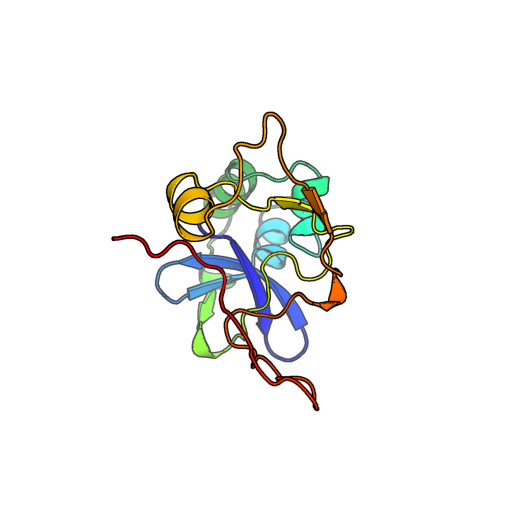.767 1.00 50.94 138 SER A O 1
ATOM 1056 N N . ALA A 1 139 ? -17.702 10.866 1.055 1.00 45.22 139 ALA A N 1
ATOM 1057 C CA . ALA A 1 139 ? -17.689 12.136 0.345 1.00 45.22 139 ALA A CA 1
ATOM 1058 C C . ALA A 1 139 ? -19.116 12.339 -0.184 1.00 45.22 139 ALA A C 1
ATOM 1060 O O . ALA A 1 139 ? -19.642 11.465 -0.874 1.00 45.22 139 ALA A O 1
ATOM 1061 N N . ARG A 1 140 ? -19.777 13.409 0.253 1.00 40.19 140 ARG A N 1
ATOM 1062 C CA . ARG A 1 140 ? -20.881 13.976 -0.518 1.00 40.19 140 ARG A CA 1
ATOM 1063 C C . ARG A 1 140 ? -20.282 14.871 -1.588 1.00 40.19 140 ARG A C 1
ATOM 1065 O O . ARG A 1 140 ? -19.233 15.485 -1.283 1.00 40.19 140 ARG A O 1
#

Sequence (140 aa):
MRVGTFLHGDRQSWSLIEDGRVVDLQPLLSAAGMPAAEDLRGFLTQGGSAGHIADALRRVDRERFTLPRADVRLLAPLPNPSKIVCMGLNFEDYRQILGLEYLAVPQLFLKAPSAIIGPDAAIEIPQGTDRSSMSSRSAR

Nearest PDB structures (foldseek):
  6j5x-assembly1_B  TM=8.120E-01  e=5.184E-04  Corynebacterium glutamicum
  6v77-assembly1_B  TM=7.618E-01  e=1.374E-03  Mycolicibacterium smegmatis MC2 155
  8gsr-assembly1_B  TM=7.539E-01  e=3.870E-03  Sphingomonas sp. SKA58
  1wzo-assembly1_C  TM=8.080E-01  e=3.468E-02  Thermus thermophilus HB8

Mean predicted aligned error: 4.62 Å

Solvent-accessible surface area (backbone atoms only — not comparable to full-atom values): 8722 Å² total; per-residue (Å²): 140,44,72,36,18,33,27,48,81,90,48,73,41,27,29,41,53,54,97,71,32,34,31,41,42,40,67,46,25,42,75,43,76,41,88,50,38,80,38,57,65,53,28,51,74,73,67,53,48,74,65,58,53,55,54,25,60,73,70,34,77,57,75,84,38,51,40,61,47,89,67,40,49,63,40,32,56,70,71,78,54,96,69,40,83,43,72,54,74,87,39,69,67,61,32,54,74,69,68,56,82,88,71,98,59,88,46,73,49,76,50,64,50,86,73,65,63,26,88,83,55,85,84,82,79,64,90,92,65,91,76,86,84,86,90,73,84,78,83,126

Secondary structure (DSSP, 8-state):
--EEEEEETTEEEEEEEETTEEEEHHHHHHHTTS---SSHHHHHHTT--HHHHHHHHHHS-GGGGEEEGGG-EE--SSSS-S-EEEEES--HHHHHHTTPPP-SS-EEEEE-GGG---TTS--PPPTT-S----------

pLDDT: mean 92.62, std 8.18, range [40.19, 97.88]

Foldseek 3Di:
DDKFWKDQPNDIAIFDDDDQKTQGVQVLCVVLVHPRQRAPVSCVVVVHDPVSSVSSVVRDPRVVRIDGNVRIGTWGRCLDDPWDKDWPPPDVVVCVVVVHDDDPDTDIDTDDSNPGTGPPDDDDDDPPDPDDDDDDPPDD

Radius of gyration: 19.16 Å; Cα contacts (8 Å, |Δi|>4): 185; chains: 1; bounding box: 46×34×45 Å